Protein AF-A0A1G2S9A5-F1 (afdb_monomer_lite)

Secondary structure (DSSP, 8-state):
--EEEPPPEEEP-TT-TTTT-TT--EEEEEESB-SEEETTSEEEEEEHHHHHHHHHHHHHHHHHHHHSS-GGGHHHHHTTS-HHHHHHHHHHHTT--TTS---EEEEEEEE-TTT--EEEEEEEEE--TT-----B-STTSTTEE--------------

Organism: NCBI:txid1802723

Radius of gyration: 17.45 Å; chains: 1; bounding box: 37×62×45 Å

Structure (mmCIF, N/CA/C/O backbone):
data_AF-A0A1G2S9A5-F1
#
_entry.id   AF-A0A1G2S9A5-F1
#
loop_
_atom_site.group_PDB
_atom_site.id
_atom_site.type_symbol
_atom_site.label_atom_id
_atom_site.label_alt_id
_atom_site.label_comp_id
_atom_site.label_asym_id
_atom_site.label_entity_id
_atom_site.label_seq_id
_atom_site.pdbx_PDB_ins_code
_atom_site.Cartn_x
_atom_site.Cartn_y
_atom_site.Cartn_z
_atom_site.occupancy
_atom_site.B_iso_or_equiv
_atom_site.auth_seq_id
_atom_site.auth_comp_id
_atom_site.auth_asym_id
_atom_site.auth_atom_id
_atom_site.pdbx_PDB_model_num
ATOM 1 N N . MET A 1 1 ? -23.204 -10.783 9.629 1.00 60.94 1 MET A N 1
ATOM 2 C CA . MET A 1 1 ? -22.053 -9.872 9.461 1.00 60.94 1 MET A CA 1
ATOM 3 C C . MET A 1 1 ? -21.552 -10.055 8.044 1.00 60.94 1 MET A C 1
ATOM 5 O O . MET A 1 1 ? -21.398 -11.200 7.641 1.00 60.94 1 MET A O 1
ATOM 9 N N . ASP A 1 2 ? -21.403 -8.971 7.287 1.00 76.62 2 ASP A N 1
ATOM 10 C CA . ASP A 1 2 ? -20.847 -9.020 5.930 1.00 76.62 2 ASP A CA 1
ATOM 11 C C . ASP A 1 2 ? -19.322 -9.168 6.040 1.00 76.62 2 ASP A C 1
ATOM 13 O O . ASP A 1 2 ? -18.664 -8.320 6.647 1.00 76.62 2 ASP A O 1
ATOM 17 N N . ILE A 1 3 ? -18.790 -10.292 5.553 1.00 82.06 3 ILE A N 1
ATOM 18 C CA . ILE A 1 3 ? -17.364 -10.638 5.617 1.00 82.06 3 ILE A CA 1
ATOM 19 C C . ILE A 1 3 ? -16.803 -10.520 4.208 1.00 82.06 3 ILE A C 1
ATOM 21 O O . ILE A 1 3 ? -17.243 -11.216 3.292 1.00 82.06 3 ILE A O 1
ATOM 25 N N . ARG A 1 4 ? -15.794 -9.666 4.045 1.00 88.44 4 ARG A N 1
ATOM 26 C CA . ARG A 1 4 ? -15.117 -9.448 2.767 1.00 88.44 4 ARG A CA 1
ATOM 27 C C . ARG A 1 4 ? -13.819 -10.236 2.726 1.00 88.44 4 ARG A C 1
ATOM 29 O O . ARG A 1 4 ? -13.097 -10.289 3.718 1.00 88.44 4 ARG A O 1
ATOM 36 N N . LYS A 1 5 ? -13.527 -10.850 1.579 1.00 87.62 5 LYS A N 1
ATOM 37 C CA . LYS A 1 5 ? -12.291 -11.609 1.350 1.00 87.62 5 LYS A CA 1
ATOM 38 C C . LYS A 1 5 ? -11.260 -10.749 0.635 1.00 87.62 5 LYS A C 1
ATOM 40 O O . LYS A 1 5 ? -11.588 -10.085 -0.346 1.00 87.62 5 LYS A O 1
ATOM 45 N N . VAL A 1 6 ? -10.022 -10.810 1.109 1.00 89.44 6 VAL A N 1
ATOM 46 C CA . VAL A 1 6 ? -8.862 -10.222 0.438 1.00 89.44 6 VAL A CA 1
ATOM 47 C C . VAL A 1 6 ? -8.413 -11.140 -0.699 1.00 89.44 6 VAL A C 1
ATOM 49 O O . VAL A 1 6 ? -8.478 -12.366 -0.592 1.00 89.44 6 VAL A O 1
ATOM 52 N N . LEU A 1 7 ? -7.939 -10.550 -1.797 1.00 85.94 7 LEU A N 1
ATOM 53 C CA . LEU A 1 7 ? -7.377 -11.303 -2.913 1.00 85.94 7 LEU A CA 1
ATOM 54 C C . LEU A 1 7 ? -6.104 -12.048 -2.484 1.00 85.94 7 LEU A C 1
ATOM 56 O O . LEU A 1 7 ? -5.187 -11.469 -1.901 1.00 85.94 7 LEU A O 1
ATOM 60 N N . THR A 1 8 ? -6.014 -13.333 -2.806 1.00 86.44 8 THR A N 1
ATOM 61 C CA . THR A 1 8 ? -4.830 -14.151 -2.525 1.00 86.44 8 THR A CA 1
ATOM 62 C C . THR A 1 8 ? -3.641 -13.730 -3.391 1.00 86.44 8 THR A C 1
ATOM 64 O O . THR A 1 8 ? -3.785 -13.573 -4.601 1.00 86.44 8 THR A O 1
ATOM 67 N N . ALA A 1 9 ? -2.459 -13.583 -2.789 1.00 86.62 9 ALA A N 1
ATOM 68 C CA . ALA A 1 9 ? -1.218 -13.300 -3.511 1.00 86.62 9 ALA A CA 1
ATOM 69 C C . ALA A 1 9 ? -0.296 -14.521 -3.525 1.00 86.62 9 ALA A C 1
ATOM 71 O O . ALA A 1 9 ? -0.301 -15.341 -2.610 1.00 86.62 9 ALA A O 1
ATOM 72 N N . ASN A 1 10 ? 0.534 -14.617 -4.556 1.00 85.88 10 ASN A N 1
ATOM 73 C CA . ASN A 1 10 ? 1.618 -15.586 -4.610 1.00 85.88 10 ASN A CA 1
ATOM 74 C C . ASN A 1 10 ? 2.804 -15.093 -3.782 1.00 85.88 10 ASN A C 1
ATOM 76 O O . ASN A 1 10 ? 3.012 -13.887 -3.624 1.00 85.88 10 ASN A O 1
ATOM 80 N N . PHE A 1 11 ? 3.629 -16.020 -3.308 1.00 82.81 11 PHE A N 1
ATOM 81 C CA . PHE A 1 11 ? 4.909 -15.666 -2.704 1.00 82.81 11 PHE A CA 1
ATOM 82 C C . PHE A 1 11 ? 5.784 -14.878 -3.695 1.00 82.81 11 PHE A C 1
ATOM 84 O O . PHE A 1 11 ? 5.922 -15.265 -4.860 1.00 82.81 11 PHE A O 1
ATOM 91 N N . TYR A 1 12 ? 6.387 -13.776 -3.244 1.00 81.12 12 TYR A N 1
ATOM 92 C CA . TYR A 1 12 ? 7.285 -12.994 -4.089 1.00 81.12 12 TYR A CA 1
ATOM 93 C C . TYR A 1 12 ? 8.618 -13.702 -4.316 1.00 81.12 12 TYR A C 1
ATOM 95 O O . TYR A 1 12 ? 9.279 -14.162 -3.386 1.00 81.12 12 TYR A O 1
ATOM 103 N N . ARG A 1 13 ? 9.041 -13.734 -5.579 1.00 75.12 13 ARG A N 1
ATOM 104 C CA . ARG A 1 13 ? 10.366 -14.189 -5.992 1.00 75.12 13 ARG A CA 1
ATOM 105 C C . ARG A 1 13 ? 11.002 -13.081 -6.820 1.00 75.12 13 ARG A C 1
ATOM 107 O O . ARG A 1 13 ? 10.404 -12.607 -7.787 1.00 75.12 13 ARG A O 1
ATOM 114 N N . SER A 1 14 ? 12.205 -12.667 -6.435 1.00 72.06 14 SER A N 1
ATOM 115 C CA . SER A 1 14 ? 12.917 -11.605 -7.147 1.00 72.06 14 SER A CA 1
ATOM 116 C C . SER A 1 14 ? 13.137 -11.978 -8.613 1.00 72.06 14 SER A C 1
ATOM 118 O O . SER A 1 14 ? 13.445 -13.128 -8.924 1.00 72.06 14 SER A O 1
ATOM 120 N N . GLY A 1 15 ? 12.907 -11.024 -9.518 1.00 69.50 15 GLY A N 1
ATOM 121 C CA . GLY A 1 15 ? 12.977 -11.243 -10.967 1.00 69.50 15 GLY A CA 1
ATOM 122 C C . GLY A 1 15 ? 11.853 -12.108 -11.552 1.00 69.50 15 GLY A C 1
ATOM 123 O O . GLY A 1 15 ? 11.841 -12.340 -12.756 1.00 69.50 15 GLY A O 1
ATOM 124 N N . ALA A 1 16 ? 10.900 -12.572 -10.737 1.00 73.00 16 ALA A N 1
ATOM 125 C CA . ALA A 1 16 ? 9.792 -13.409 -11.188 1.00 73.00 16 ALA A CA 1
ATOM 126 C C . ALA A 1 16 ? 8.475 -12.632 -11.348 1.00 73.00 16 ALA A C 1
ATOM 128 O O . ALA A 1 16 ? 7.459 -13.234 -11.696 1.00 73.00 16 ALA A O 1
ATOM 129 N N . MET A 1 17 ? 8.453 -11.319 -11.099 1.00 75.00 17 MET A N 1
ATOM 130 C CA . MET A 1 17 ? 7.247 -10.504 -11.275 1.00 75.00 17 MET A CA 1
ATOM 131 C C . MET A 1 17 ? 6.746 -10.641 -12.723 1.00 75.00 17 MET A C 1
ATOM 133 O O . MET A 1 17 ? 7.497 -10.410 -13.665 1.00 75.00 17 MET A O 1
ATOM 137 N N . GLY A 1 18 ? 5.506 -11.108 -12.906 1.00 63.41 18 GLY A N 1
ATOM 138 C CA . GLY A 1 18 ? 4.940 -11.405 -14.231 1.00 63.41 18 GLY A CA 1
ATOM 139 C C . GLY A 1 18 ? 5.182 -12.812 -14.791 1.00 63.41 18 GLY A C 1
ATOM 140 O O . GLY A 1 18 ? 4.547 -13.189 -15.771 1.00 63.41 18 GLY A O 1
ATOM 141 N N . SER A 1 19 ? 6.016 -13.639 -14.153 1.00 61.31 19 SER A N 1
ATOM 142 C CA . SER A 1 19 ? 6.281 -15.029 -14.586 1.00 61.31 19 SER A CA 1
ATOM 143 C C . SER A 1 19 ? 5.101 -15.992 -14.389 1.00 61.31 19 SER A C 1
ATOM 145 O O . SER A 1 19 ? 5.101 -17.098 -14.924 1.00 61.31 19 SER A O 1
ATOM 147 N N . LEU A 1 20 ? 4.084 -15.577 -13.630 1.00 63.09 20 LEU A N 1
ATOM 148 C CA . LEU A 1 20 ? 2.901 -16.376 -13.296 1.00 63.09 20 LEU A CA 1
ATOM 149 C C . LEU A 1 20 ? 1.664 -15.950 -14.102 1.00 63.09 20 LEU A C 1
ATOM 151 O O . LEU A 1 20 ? 0.533 -16.227 -13.701 1.00 63.09 20 LEU A O 1
ATOM 155 N N . GLY A 1 21 ? 1.874 -15.259 -15.223 1.00 54.50 21 GLY A N 1
ATOM 156 C CA . GLY A 1 21 ? 0.813 -14.701 -16.045 1.00 54.50 21 GLY A CA 1
ATOM 157 C C . GLY A 1 21 ? 0.231 -13.404 -15.486 1.00 54.50 21 GLY A C 1
ATOM 158 O O . GLY A 1 21 ? 0.549 -12.930 -14.395 1.00 54.50 21 GLY A O 1
ATOM 159 N N . ASP A 1 22 ? -0.647 -12.830 -16.289 1.00 52.03 22 ASP A N 1
ATOM 160 C CA . ASP A 1 22 ? -0.932 -11.400 -16.320 1.00 52.03 22 ASP A CA 1
ATOM 161 C C . ASP A 1 22 ? -1.753 -10.809 -15.152 1.00 52.03 22 ASP A C 1
ATOM 163 O O . ASP A 1 22 ? -2.089 -9.627 -15.176 1.00 52.03 22 ASP A O 1
ATOM 167 N N . ALA A 1 23 ? -2.142 -11.620 -14.168 1.00 50.62 23 ALA A N 1
ATOM 168 C CA . ALA A 1 23 ? -2.967 -11.206 -13.023 1.00 50.62 23 ALA A CA 1
ATOM 169 C C . ALA A 1 23 ? -2.451 -11.763 -11.685 1.00 50.62 23 ALA A C 1
ATOM 171 O O . ALA A 1 23 ? -3.124 -11.686 -10.658 1.00 50.62 23 ALA A O 1
ATOM 172 N N . SER A 1 24 ? -1.262 -12.365 -11.690 1.00 64.62 24 SER A N 1
ATOM 173 C CA . SER A 1 24 ? -0.715 -13.020 -10.511 1.00 64.62 24 SER A CA 1
ATOM 174 C C . SER A 1 24 ? -0.007 -11.995 -9.638 1.00 64.62 24 SER A C 1
ATOM 176 O O . SER A 1 24 ? 1.189 -11.752 -9.791 1.00 64.62 24 SER A O 1
ATOM 178 N N . TYR A 1 25 ? -0.759 -11.398 -8.717 1.00 83.38 25 TYR A N 1
ATOM 179 C CA . TYR A 1 25 ? -0.211 -10.545 -7.671 1.00 83.38 25 TYR A CA 1
ATOM 180 C C . TYR A 1 25 ? 0.802 -11.335 -6.836 1.00 83.38 25 TYR A C 1
ATOM 182 O O . TYR A 1 25 ? 0.499 -12.415 -6.321 1.00 83.38 25 TYR A O 1
ATOM 190 N N . MET A 1 26 ? 2.017 -10.807 -6.721 1.00 89.06 26 MET A N 1
ATOM 191 C CA . MET A 1 26 ? 3.069 -11.324 -5.851 1.00 89.06 26 MET A CA 1
ATOM 192 C C . MET A 1 26 ? 3.159 -10.468 -4.596 1.00 89.06 26 MET A C 1
ATOM 194 O O . MET A 1 26 ? 3.212 -9.245 -4.695 1.00 89.06 26 MET A O 1
ATOM 198 N N . LEU A 1 27 ? 3.194 -11.086 -3.418 1.00 92.50 27 LEU A N 1
ATOM 199 C CA . LEU A 1 27 ? 3.295 -10.362 -2.156 1.00 92.50 27 LEU A CA 1
ATOM 200 C C . LEU A 1 27 ? 4.689 -9.758 -1.986 1.00 92.50 27 LEU A C 1
ATOM 202 O O . LEU A 1 27 ? 5.609 -10.461 -1.584 1.00 92.50 27 LEU A O 1
ATOM 206 N N . LEU A 1 28 ? 4.822 -8.449 -2.199 1.00 92.62 28 LEU A N 1
ATOM 207 C CA . LEU A 1 28 ? 6.065 -7.736 -1.908 1.00 92.62 28 LEU A CA 1
ATOM 208 C C . LEU A 1 28 ? 6.251 -7.568 -0.401 1.00 92.62 28 LEU A C 1
ATOM 210 O O . LEU A 1 28 ? 7.322 -7.854 0.133 1.00 92.62 28 LEU A O 1
ATOM 214 N N . ARG A 1 29 ? 5.198 -7.116 0.291 1.00 94.81 29 ARG A N 1
ATOM 215 C CA . ARG A 1 29 ? 5.205 -6.939 1.746 1.00 94.81 29 ARG A CA 1
ATOM 216 C C . ARG A 1 29 ? 3.791 -6.802 2.301 1.00 94.81 29 ARG A C 1
ATOM 218 O O . ARG A 1 29 ? 2.920 -6.235 1.649 1.00 94.81 29 ARG A O 1
ATOM 225 N N . GLN A 1 30 ? 3.583 -7.262 3.529 1.00 96.31 30 GLN A N 1
ATOM 226 C CA . GLN A 1 30 ? 2.393 -6.932 4.313 1.00 96.31 30 GLN A CA 1
ATOM 227 C C . GLN A 1 30 ? 2.704 -6.883 5.805 1.00 96.31 30 GLN A C 1
ATOM 229 O O . GLN A 1 30 ? 3.588 -7.600 6.289 1.00 96.31 30 GLN A O 1
ATOM 234 N N . PHE A 1 31 ? 1.934 -6.072 6.518 1.00 97.31 31 PHE A N 1
ATOM 235 C CA . PHE A 1 31 ? 2.016 -5.890 7.960 1.00 97.31 31 PHE A CA 1
ATOM 236 C C . PHE A 1 31 ? 0.616 -5.657 8.524 1.00 97.31 31 PHE A C 1
ATOM 238 O O . PHE A 1 31 ? -0.097 -4.785 8.031 1.00 97.31 31 PHE A O 1
ATOM 245 N N . GLN A 1 32 ? 0.239 -6.422 9.553 1.00 96.69 32 GLN A N 1
ATOM 246 C CA . GLN A 1 32 ? -1.076 -6.354 10.204 1.00 96.69 32 GLN A CA 1
ATOM 247 C C . GLN A 1 32 ? -2.250 -6.269 9.210 1.00 96.69 32 GLN A C 1
ATOM 249 O O . GLN A 1 32 ? -3.168 -5.465 9.372 1.00 96.69 32 GLN A O 1
ATOM 254 N N . PHE A 1 33 ? -2.218 -7.108 8.176 1.00 97.12 33 PHE A N 1
ATOM 255 C CA . PHE A 1 33 ? -3.211 -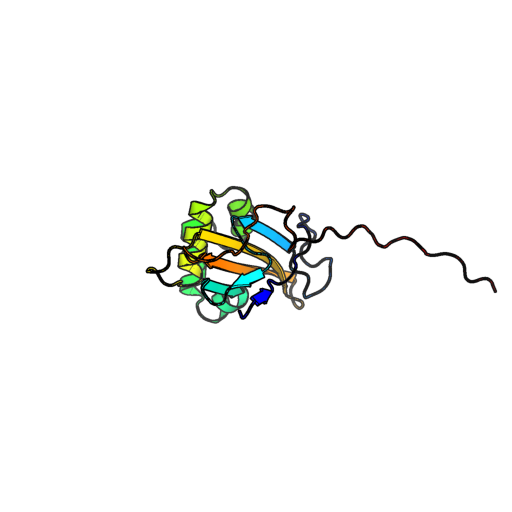7.110 7.108 1.00 97.12 33 PHE A CA 1
ATOM 256 C C . PHE A 1 33 ? -4.128 -8.335 7.200 1.00 97.12 33 PHE A C 1
ATOM 258 O O . PHE A 1 33 ? -3.636 -9.422 7.512 1.00 97.12 33 PHE A O 1
ATOM 265 N N . PRO A 1 34 ? -5.438 -8.193 6.952 1.00 95.44 34 PRO A N 1
ATOM 266 C CA . PRO A 1 34 ? -6.375 -9.303 7.052 1.00 95.44 34 PRO A CA 1
ATOM 267 C C . PRO A 1 34 ? -6.308 -10.256 5.853 1.00 95.44 34 PRO A C 1
ATOM 269 O O . PRO A 1 34 ? -5.924 -9.880 4.745 1.00 95.44 34 PRO A O 1
ATOM 272 N N . ASP A 1 35 ? -6.765 -11.488 6.055 1.00 93.50 35 ASP A N 1
ATOM 273 C CA . ASP A 1 35 ? -7.206 -12.379 4.976 1.00 93.50 35 ASP A CA 1
ATOM 274 C C . ASP A 1 35 ? -8.707 -12.189 4.676 1.00 93.50 35 ASP A C 1
ATOM 276 O O . ASP A 1 35 ? -9.156 -12.260 3.528 1.00 93.50 35 ASP A O 1
ATOM 280 N N . THR A 1 36 ? -9.479 -11.870 5.713 1.00 93.94 36 THR A N 1
ATOM 281 C CA . THR A 1 36 ? -10.887 -11.486 5.665 1.00 93.94 36 THR A CA 1
ATOM 282 C C . THR A 1 36 ? -11.155 -10.345 6.634 1.00 93.94 36 THR A C 1
ATOM 284 O O . THR A 1 36 ? -10.508 -10.253 7.672 1.00 93.94 36 THR A O 1
ATOM 287 N N . TYR A 1 37 ? -12.089 -9.452 6.312 1.00 93.56 37 TYR A N 1
ATOM 288 C CA . TYR A 1 37 ? -12.368 -8.289 7.154 1.00 93.56 37 TYR A CA 1
ATOM 289 C C . TYR A 1 37 ? -13.855 -7.961 7.251 1.00 93.56 37 TYR A C 1
ATOM 291 O O . TYR A 1 37 ? -14.660 -8.286 6.371 1.00 93.56 37 TYR A O 1
ATOM 299 N N . SER A 1 38 ? -14.209 -7.325 8.365 1.00 93.69 38 SER A N 1
ATOM 300 C CA . SER A 1 38 ? -15.563 -6.894 8.691 1.00 93.69 38 SER A CA 1
ATOM 301 C C . SER A 1 38 ? -15.919 -5.607 7.952 1.00 93.69 38 SER A C 1
ATOM 303 O O . SER A 1 38 ? -15.058 -4.779 7.662 1.00 93.69 38 SER A O 1
ATOM 305 N N . SER A 1 39 ? -17.212 -5.370 7.740 1.00 92.25 39 SER A N 1
ATOM 306 C CA . SER A 1 39 ? -17.722 -4.089 7.239 1.00 92.25 39 SER A CA 1
ATOM 307 C C . SER A 1 39 ? -17.437 -2.892 8.160 1.00 92.25 39 SER A C 1
ATOM 309 O O . SER A 1 39 ? -17.611 -1.757 7.730 1.00 92.25 39 SER A O 1
ATOM 311 N N . MET A 1 40 ? -17.059 -3.128 9.423 1.00 93.38 40 MET A N 1
ATOM 312 C CA . MET A 1 40 ? -16.633 -2.069 10.351 1.00 93.38 40 MET A CA 1
ATOM 313 C C . MET A 1 40 ? -15.193 -1.613 10.103 1.00 93.38 40 MET A C 1
ATOM 315 O O . MET A 1 40 ? -14.827 -0.508 10.498 1.00 93.38 40 MET A O 1
ATOM 319 N N . ASP A 1 41 ? -14.371 -2.470 9.497 1.00 95.75 41 ASP A N 1
ATOM 320 C CA . ASP A 1 41 ? -12.980 -2.152 9.206 1.00 95.75 41 ASP A CA 1
ATOM 321 C C . ASP A 1 41 ? -12.886 -1.260 7.963 1.00 95.75 41 ASP A C 1
ATOM 323 O O . ASP A 1 41 ? -13.740 -1.299 7.074 1.00 95.75 41 ASP A O 1
ATOM 327 N N . SER A 1 42 ? -11.827 -0.457 7.885 1.00 96.69 42 SER A N 1
ATOM 328 C CA . SER A 1 42 ? -11.573 0.398 6.722 1.00 96.69 42 SER A CA 1
ATOM 329 C C . SER A 1 42 ? -10.500 -0.212 5.835 1.00 96.69 42 SER A C 1
ATOM 331 O O . SER A 1 42 ? -9.454 -0.644 6.320 1.00 96.69 42 SER A O 1
ATOM 333 N N . LEU A 1 43 ? -10.748 -0.212 4.526 1.00 96.50 43 LEU A N 1
ATOM 334 C CA . LEU A 1 43 ? -9.789 -0.632 3.514 1.00 96.50 43 LEU A CA 1
ATOM 335 C C . LEU A 1 43 ? -9.846 0.334 2.333 1.00 96.50 43 LEU A C 1
ATOM 337 O O . LEU A 1 43 ? -10.926 0.619 1.817 1.00 96.50 43 LEU A O 1
ATOM 341 N N . THR A 1 44 ? -8.686 0.820 1.906 1.00 96.50 44 THR A N 1
ATOM 342 C CA . THR A 1 44 ? -8.531 1.606 0.678 1.00 96.50 44 THR A CA 1
ATOM 343 C C . THR A 1 44 ? -7.439 0.988 -0.180 1.00 96.50 44 THR A C 1
ATOM 345 O O . THR A 1 44 ? -6.457 0.463 0.347 1.00 96.50 44 THR A O 1
ATOM 348 N N . SER A 1 45 ? -7.626 1.003 -1.498 1.00 96.31 45 SER A N 1
ATOM 349 C CA . SER A 1 45 ? -6.662 0.425 -2.426 1.00 96.31 45 SER A CA 1
ATOM 350 C C . SER A 1 45 ? -6.660 1.110 -3.785 1.00 96.31 45 SER A C 1
ATOM 352 O O . SER A 1 45 ? -7.689 1.618 -4.237 1.00 96.31 45 SER A O 1
ATOM 354 N N . ARG A 1 46 ? -5.493 1.119 -4.437 1.00 95.62 46 ARG A N 1
ATOM 355 C CA . ARG A 1 46 ? -5.314 1.518 -5.841 1.00 95.62 46 ARG A CA 1
ATOM 356 C C . ARG A 1 46 ? -4.071 0.876 -6.447 1.00 95.62 46 ARG A C 1
ATOM 358 O O . ARG A 1 46 ? -3.091 0.615 -5.755 1.00 95.62 46 ARG A O 1
ATOM 365 N N . ASP A 1 47 ? -4.104 0.716 -7.764 1.00 94.00 47 ASP A N 1
ATOM 366 C CA . ASP A 1 47 ? -2.937 0.355 -8.567 1.00 94.00 47 ASP A CA 1
ATOM 367 C C . ASP A 1 47 ? -2.077 1.586 -8.896 1.00 94.00 47 ASP A C 1
ATOM 369 O O . ASP A 1 47 ? -2.590 2.686 -9.140 1.00 94.00 47 ASP A O 1
ATOM 373 N N . SER A 1 48 ? -0.755 1.399 -8.930 1.00 94.12 48 SER A N 1
ATOM 374 C CA . SER A 1 48 ? 0.213 2.460 -9.217 1.00 94.12 48 SER A CA 1
ATOM 375 C C . SER A 1 48 ? 0.039 3.052 -10.616 1.00 94.12 48 SER A C 1
ATOM 377 O O . SER A 1 48 ? 0.153 4.265 -10.781 1.00 94.12 48 SER A O 1
ATOM 379 N N . ASP A 1 49 ? -0.308 2.245 -11.619 1.00 91.75 49 ASP A N 1
ATOM 380 C CA . ASP A 1 49 ? -0.505 2.709 -12.995 1.00 91.75 49 ASP A CA 1
ATOM 381 C C . ASP A 1 49 ? -1.666 3.713 -13.104 1.00 91.75 49 ASP A C 1
ATOM 383 O O . ASP A 1 49 ? -1.540 4.745 -13.765 1.00 91.75 49 ASP A O 1
ATOM 387 N N . ARG A 1 50 ? -2.773 3.4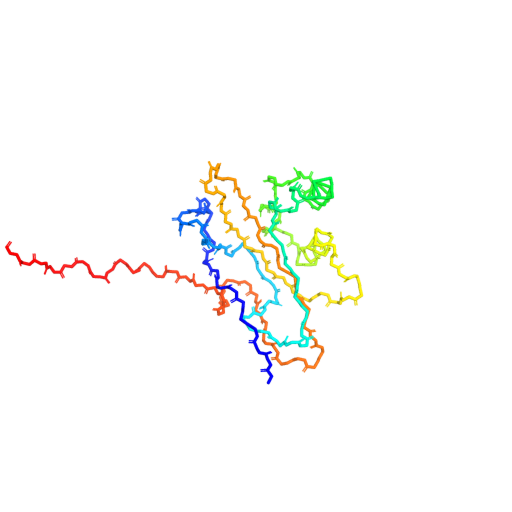72 -12.393 1.00 92.00 50 ARG A N 1
ATOM 388 C CA . ARG A 1 50 ? -3.914 4.392 -12.314 1.00 92.00 50 ARG A CA 1
ATOM 389 C C . ARG A 1 50 ? -3.539 5.692 -11.624 1.00 92.00 50 ARG A C 1
ATOM 391 O O . ARG A 1 50 ? -3.946 6.756 -12.089 1.00 92.00 50 ARG A O 1
ATOM 398 N N . LEU A 1 51 ? -2.734 5.618 -10.566 1.00 94.88 51 LEU A N 1
ATOM 399 C CA . LEU A 1 51 ? -2.221 6.797 -9.869 1.00 94.88 51 LEU A CA 1
ATOM 400 C C . LEU A 1 51 ? -1.338 7.649 -10.789 1.00 94.88 51 LEU A C 1
ATOM 402 O O . LEU A 1 51 ? -1.521 8.862 -10.850 1.00 94.88 51 LEU A O 1
ATOM 406 N N . PHE A 1 52 ? -0.447 7.036 -11.572 1.00 93.44 52 PHE A N 1
ATOM 407 C CA . PHE A 1 52 ? 0.366 7.766 -12.549 1.00 93.44 52 PHE A CA 1
ATOM 408 C C . PHE A 1 52 ? -0.447 8.301 -13.736 1.00 93.44 52 PHE A C 1
ATOM 410 O O . PHE A 1 52 ? -0.130 9.376 -14.238 1.00 93.44 52 PHE A O 1
ATOM 417 N N . GLN A 1 53 ? -1.511 7.614 -14.165 1.00 92.94 53 GLN A N 1
ATOM 418 C CA . GLN A 1 53 ? -2.393 8.087 -15.242 1.00 92.94 53 GLN A CA 1
ATOM 419 C C . GLN A 1 53 ? -3.252 9.286 -14.822 1.00 92.94 53 GLN A C 1
ATOM 421 O O . GLN A 1 53 ? -3.417 10.229 -15.591 1.00 92.94 53 GLN A O 1
ATOM 426 N N . GLN A 1 54 ? -3.833 9.240 -13.622 1.00 95.31 54 GLN A N 1
ATOM 427 C CA . GLN A 1 54 ? -4.828 10.221 -13.174 1.00 95.31 54 GLN A CA 1
ATOM 428 C C . GLN A 1 54 ? -4.204 11.365 -12.371 1.00 95.31 54 GLN A C 1
ATOM 430 O O . GLN A 1 54 ? -4.703 12.488 -12.386 1.00 95.31 54 GLN A O 1
ATOM 435 N N . GLU A 1 55 ? -3.118 11.084 -11.651 1.00 94.94 55 GLU A N 1
ATOM 436 C CA . GLU A 1 55 ? -2.568 11.958 -10.615 1.00 94.94 55 GLU A CA 1
ATOM 437 C C . GLU A 1 55 ? -1.035 12.016 -10.678 1.00 94.94 55 GLU A C 1
ATOM 439 O O . GLU A 1 55 ? -0.356 12.088 -9.652 1.00 94.94 55 GLU A O 1
ATOM 444 N N . TYR A 1 56 ? -0.486 12.022 -11.897 1.00 95.62 56 TYR A N 1
ATOM 445 C CA . TYR A 1 56 ? 0.949 11.921 -12.181 1.00 95.62 56 TYR A CA 1
ATOM 446 C C . TYR A 1 56 ? 1.839 12.750 -11.242 1.00 95.62 56 TYR A C 1
ATOM 448 O O . TYR A 1 56 ? 2.734 12.214 -10.595 1.00 95.62 56 TYR A O 1
ATOM 456 N N . GLN A 1 57 ? 1.570 14.055 -11.110 1.00 97.44 57 GLN A N 1
ATOM 457 C CA . GLN A 1 57 ? 2.391 14.954 -10.287 1.00 97.44 57 GLN A CA 1
ATOM 458 C C . GLN A 1 57 ? 2.396 14.566 -8.804 1.00 97.44 57 GLN A C 1
ATOM 460 O O . GLN A 1 57 ? 3.428 14.660 -8.140 1.00 97.44 57 GLN A O 1
ATOM 465 N N . HIS A 1 58 ? 1.247 14.133 -8.285 1.00 97.56 58 HIS A N 1
ATOM 466 C CA . HIS A 1 58 ? 1.121 13.686 -6.905 1.00 97.56 58 HIS A CA 1
ATOM 467 C C . HIS A 1 58 ? 1.874 12.371 -6.698 1.00 97.56 58 HIS A C 1
ATOM 469 O O . HIS A 1 58 ? 2.697 12.290 -5.787 1.00 97.56 58 HIS A O 1
ATOM 475 N N . ALA A 1 59 ? 1.676 11.400 -7.596 1.00 96.75 59 ALA A N 1
ATOM 476 C CA . ALA A 1 59 ? 2.370 10.122 -7.544 1.00 96.75 59 ALA A CA 1
ATOM 477 C C . ALA A 1 59 ? 3.894 10.307 -7.600 1.00 96.75 59 ALA A C 1
ATOM 479 O O . ALA A 1 59 ? 4.602 9.905 -6.677 1.00 96.75 59 ALA A O 1
ATOM 480 N N . THR A 1 60 ? 4.411 11.015 -8.610 1.00 95.94 60 THR A N 1
ATOM 481 C CA . THR A 1 60 ? 5.849 11.292 -8.741 1.00 95.94 60 THR A CA 1
ATOM 482 C C . THR A 1 60 ? 6.425 11.958 -7.492 1.00 95.94 60 THR A C 1
ATOM 484 O O . THR A 1 60 ? 7.518 11.589 -7.056 1.00 95.94 60 THR A O 1
ATOM 487 N N . ARG A 1 61 ? 5.703 12.916 -6.892 1.00 97.38 61 ARG A N 1
ATOM 488 C CA . ARG A 1 61 ? 6.136 13.583 -5.659 1.00 97.38 61 ARG A CA 1
ATOM 489 C C . ARG A 1 61 ? 6.226 12.599 -4.493 1.00 97.38 61 ARG A C 1
ATOM 491 O O . ARG A 1 61 ? 7.294 12.503 -3.899 1.00 97.38 61 ARG A O 1
ATOM 498 N N . CYS A 1 62 ? 5.165 11.842 -4.212 1.00 97.44 62 CYS A N 1
ATOM 499 C CA . CYS A 1 62 ? 5.140 10.873 -3.113 1.00 97.44 62 CYS A CA 1
ATOM 500 C C . CYS A 1 62 ? 6.254 9.830 -3.252 1.00 97.44 62 CYS A C 1
ATOM 502 O O . CYS A 1 62 ? 7.016 9.604 -2.315 1.00 97.44 62 CYS A O 1
ATOM 504 N N . PHE A 1 63 ? 6.431 9.248 -4.440 1.00 96.56 63 PHE A N 1
ATOM 505 C CA . PHE A 1 63 ? 7.531 8.313 -4.665 1.00 96.56 63 PHE A CA 1
ATOM 506 C C . PHE A 1 63 ? 8.892 8.973 -4.431 1.00 96.56 63 PHE A C 1
ATOM 508 O O . PHE A 1 63 ? 9.751 8.373 -3.790 1.00 96.56 63 PHE A O 1
ATOM 515 N N . LYS A 1 64 ? 9.117 10.201 -4.909 1.00 96.06 64 LYS A N 1
ATOM 516 C CA . LYS A 1 64 ? 10.399 10.894 -4.722 1.00 96.06 64 LYS A CA 1
ATOM 517 C C . LYS A 1 64 ? 10.675 11.239 -3.256 1.00 96.06 64 LYS A C 1
ATOM 519 O O . LYS A 1 64 ? 11.798 11.036 -2.809 1.00 96.06 64 LYS A O 1
ATOM 524 N N . GLU A 1 65 ? 9.682 11.738 -2.528 1.00 96.62 65 GLU A N 1
ATOM 525 C CA . GLU A 1 65 ? 9.811 12.130 -1.118 1.00 96.62 65 GLU A CA 1
ATOM 526 C C . GLU A 1 65 ? 10.104 10.931 -0.212 1.00 96.62 65 GLU A C 1
ATOM 528 O O . GLU A 1 65 ? 10.959 11.026 0.665 1.00 96.62 65 GLU A O 1
ATOM 533 N N . HIS A 1 66 ? 9.446 9.793 -0.454 1.00 95.81 66 HIS A N 1
ATOM 534 C CA . HIS A 1 66 ? 9.582 8.609 0.397 1.00 95.81 66 HIS A CA 1
ATOM 535 C C . HIS A 1 66 ? 10.766 7.718 0.012 1.00 95.81 66 HIS A C 1
ATOM 537 O O . HIS A 1 66 ? 11.506 7.262 0.880 1.00 95.81 66 HIS A O 1
ATOM 543 N N . THR A 1 67 ? 10.996 7.491 -1.285 1.00 93.88 67 THR A N 1
ATOM 544 C CA . THR A 1 67 ? 12.071 6.591 -1.756 1.00 93.88 67 THR A CA 1
ATOM 545 C C . THR A 1 67 ? 13.400 7.310 -2.017 1.00 93.88 67 THR A C 1
ATOM 547 O O . THR A 1 67 ? 14.430 6.665 -2.218 1.00 93.88 67 THR A O 1
ATOM 550 N N . GLY A 1 68 ? 13.387 8.644 -2.116 1.00 91.69 68 GLY A N 1
ATOM 551 C CA . GLY A 1 68 ? 14.527 9.479 -2.510 1.00 91.69 68 GLY A CA 1
ATOM 552 C C . GLY A 1 68 ? 14.901 9.422 -3.999 1.00 91.69 68 GLY A C 1
ATOM 553 O O . GLY A 1 68 ? 15.658 10.272 -4.469 1.00 91.69 68 GLY A O 1
ATOM 554 N N . ARG A 1 69 ? 14.399 8.438 -4.761 1.00 88.88 69 ARG A N 1
ATOM 555 C CA . ARG A 1 69 ? 14.812 8.175 -6.157 1.00 88.88 69 ARG A CA 1
ATOM 556 C C . ARG A 1 69 ? 13.655 7.909 -7.129 1.00 88.88 69 ARG A C 1
ATOM 558 O O . ARG A 1 69 ? 13.904 7.699 -8.312 1.00 88.88 69 ARG A O 1
ATOM 565 N N . GLY A 1 70 ? 12.410 7.973 -6.662 1.00 90.94 70 GLY A N 1
ATOM 566 C CA . GLY A 1 70 ? 11.216 7.764 -7.483 1.00 90.94 70 GLY A CA 1
ATOM 567 C C . GLY A 1 70 ? 10.814 6.290 -7.608 1.00 90.94 70 GLY A C 1
ATOM 568 O O . GLY A 1 70 ? 11.280 5.434 -6.859 1.00 90.94 70 GLY A O 1
ATOM 569 N N . GLU A 1 71 ? 9.935 5.998 -8.568 1.00 90.19 71 GLU A N 1
ATOM 570 C CA . GLU A 1 71 ? 9.287 4.685 -8.727 1.00 90.19 71 GLU A CA 1
ATOM 571 C C . GLU A 1 71 ? 10.268 3.517 -8.884 1.00 90.19 71 GLU A C 1
ATOM 573 O O . GLU A 1 71 ? 10.099 2.485 -8.244 1.00 90.19 71 GLU A O 1
ATOM 578 N N . LEU A 1 72 ? 11.351 3.696 -9.645 1.00 87.19 72 LEU A N 1
ATOM 579 C CA . LEU A 1 72 ? 12.333 2.633 -9.898 1.00 87.19 72 LEU A CA 1
ATOM 580 C C . LEU A 1 72 ? 13.042 2.127 -8.632 1.00 87.19 72 LEU A C 1
ATOM 582 O O . LEU A 1 72 ? 13.560 1.014 -8.615 1.00 87.19 72 LEU A O 1
ATOM 586 N N . ALA A 1 73 ? 13.095 2.936 -7.572 1.00 90.88 73 ALA A N 1
ATOM 587 C CA . ALA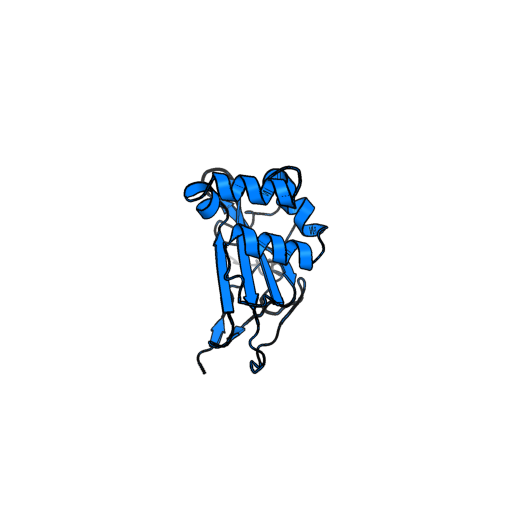 A 1 73 ? 13.704 2.546 -6.303 1.00 90.88 73 ALA A CA 1
ATOM 588 C C . ALA A 1 73 ? 12.694 1.978 -5.300 1.00 90.88 73 ALA A C 1
ATOM 590 O O . ALA A 1 73 ? 13.095 1.558 -4.211 1.00 90.88 73 ALA A O 1
ATOM 591 N N . PHE A 1 74 ? 11.404 1.971 -5.645 1.00 93.75 74 PHE A N 1
ATOM 592 C CA . PHE A 1 74 ? 10.327 1.662 -4.717 1.00 93.75 74 PHE A CA 1
ATOM 593 C C . PHE A 1 74 ? 10.445 0.267 -4.122 1.00 93.75 74 PHE A C 1
ATOM 595 O O . PHE A 1 74 ? 10.400 0.132 -2.909 1.00 93.75 74 PHE A O 1
ATOM 602 N N . GLU A 1 75 ? 10.662 -0.758 -4.942 1.00 91.88 75 GLU A N 1
ATOM 603 C CA . GLU A 1 75 ? 10.747 -2.141 -4.466 1.00 91.88 75 GLU A CA 1
ATOM 604 C C . GLU A 1 75 ? 11.902 -2.332 -3.470 1.00 91.88 75 GLU A C 1
ATOM 606 O O . GLU A 1 75 ? 11.721 -2.862 -2.374 1.00 91.88 75 GLU A O 1
ATOM 611 N N . THR A 1 76 ? 13.086 -1.801 -3.795 1.00 91.88 76 THR A N 1
ATOM 612 C CA . THR A 1 76 ? 14.247 -1.847 -2.889 1.00 91.88 76 THR A CA 1
ATOM 613 C C . THR A 1 76 ? 13.989 -1.080 -1.593 1.00 91.88 76 THR A C 1
ATOM 615 O O . THR A 1 76 ? 14.377 -1.540 -0.518 1.00 91.88 76 THR A O 1
ATOM 618 N N . TRP A 1 77 ? 13.352 0.089 -1.683 1.00 96.06 77 TRP A N 1
ATOM 619 C CA . TRP A 1 77 ? 12.969 0.878 -0.516 1.00 96.06 77 TRP A CA 1
ATOM 620 C C . TRP A 1 77 ? 11.945 0.134 0.348 1.00 96.06 77 TRP A C 1
ATOM 622 O O . TRP A 1 77 ? 12.148 0.006 1.553 1.00 96.06 77 TRP A O 1
ATOM 632 N N . LEU A 1 78 ? 10.907 -0.438 -0.264 1.00 96.00 78 LEU A N 1
ATOM 633 C CA . LEU A 1 78 ? 9.821 -1.149 0.403 1.00 96.00 78 LEU A CA 1
ATOM 634 C C . LEU A 1 78 ? 10.339 -2.328 1.226 1.00 96.00 78 LEU A C 1
ATOM 636 O O . LEU A 1 78 ? 9.837 -2.564 2.319 1.00 96.00 78 LEU A O 1
ATOM 640 N N . HIS A 1 79 ? 11.359 -3.048 0.757 1.00 92.44 79 HIS A N 1
ATOM 641 C CA . HIS A 1 79 ? 11.960 -4.146 1.522 1.00 92.44 79 HIS A CA 1
ATOM 642 C C . HIS A 1 79 ? 12.792 -3.689 2.731 1.00 92.44 79 HIS A C 1
ATOM 644 O O . HIS A 1 79 ? 13.083 -4.502 3.604 1.00 92.44 79 HIS A O 1
ATOM 650 N N . ARG A 1 80 ? 13.190 -2.412 2.794 1.00 95.00 80 ARG A N 1
ATOM 651 C CA . ARG A 1 80 ? 14.079 -1.868 3.838 1.00 95.00 80 ARG A CA 1
ATOM 652 C C . ARG A 1 80 ? 13.389 -0.897 4.793 1.00 95.00 80 ARG A C 1
ATOM 654 O O . ARG A 1 80 ? 13.893 -0.684 5.889 1.00 95.00 80 ARG A O 1
ATOM 661 N N . ALA A 1 81 ? 12.283 -0.291 4.370 1.00 96.81 81 ALA A N 1
ATOM 662 C CA . ALA A 1 81 ? 11.552 0.714 5.133 1.00 96.81 81 ALA A CA 1
ATOM 663 C C . ALA A 1 81 ? 11.002 0.151 6.455 1.00 96.81 81 ALA A C 1
ATOM 665 O O . ALA A 1 81 ? 10.683 -1.039 6.550 1.00 96.81 81 ALA A O 1
ATOM 666 N N . PHE A 1 82 ? 10.819 0.990 7.473 1.00 97.38 82 PHE A N 1
ATOM 667 C CA . PHE A 1 82 ? 10.039 0.581 8.640 1.00 97.38 82 PHE A CA 1
ATOM 668 C C . PHE A 1 82 ? 8.549 0.555 8.286 1.00 97.38 82 PHE A C 1
ATOM 670 O O . PHE A 1 82 ? 8.101 1.284 7.404 1.00 97.38 82 PHE A O 1
ATOM 677 N N . ASP A 1 83 ? 7.753 -0.267 8.975 1.00 97.62 83 ASP A N 1
ATOM 678 C CA . ASP A 1 83 ? 6.317 -0.385 8.671 1.00 97.62 83 ASP A CA 1
ATOM 679 C C . ASP A 1 83 ? 5.580 0.958 8.781 1.00 97.62 83 ASP A C 1
ATOM 681 O O . ASP A 1 83 ? 4.704 1.247 7.970 1.00 97.62 83 ASP A O 1
ATOM 685 N N . GLY A 1 84 ? 5.985 1.815 9.725 1.00 97.62 84 GLY A N 1
ATOM 686 C CA . GLY A 1 84 ? 5.447 3.172 9.856 1.00 97.62 84 GLY A CA 1
ATOM 687 C C . GLY A 1 84 ? 5.722 4.061 8.638 1.00 97.62 84 GLY A C 1
ATOM 688 O O . GLY A 1 84 ? 4.842 4.820 8.235 1.00 97.62 84 GLY A O 1
ATOM 689 N N . ASP A 1 85 ? 6.893 3.929 8.008 1.00 98.06 85 ASP A N 1
ATOM 690 C CA . ASP A 1 85 ? 7.232 4.673 6.788 1.00 98.06 85 ASP A CA 1
ATOM 691 C C . ASP A 1 85 ? 6.392 4.189 5.603 1.00 98.06 85 ASP A C 1
ATOM 693 O O . ASP A 1 85 ? 5.922 4.994 4.800 1.00 98.06 85 ASP A O 1
ATOM 697 N N . VAL A 1 86 ? 6.143 2.877 5.521 1.00 98.25 86 VAL A N 1
ATOM 698 C CA . VAL A 1 86 ? 5.280 2.299 4.484 1.00 98.25 86 VAL A CA 1
ATOM 699 C C . VAL A 1 86 ? 3.832 2.749 4.667 1.00 98.25 86 VAL A C 1
ATOM 701 O O . VAL A 1 86 ? 3.217 3.196 3.703 1.00 98.25 86 VAL A O 1
ATOM 704 N N . ILE A 1 87 ? 3.296 2.720 5.892 1.00 98.25 87 ILE A N 1
ATOM 705 C CA . ILE A 1 87 ? 1.950 3.241 6.189 1.00 98.25 87 ILE A CA 1
ATOM 706 C C . ILE A 1 87 ? 1.851 4.721 5.815 1.00 98.25 87 ILE A C 1
ATOM 708 O O . ILE A 1 87 ? 0.858 5.130 5.212 1.00 98.25 87 ILE A O 1
ATOM 712 N N . LYS A 1 88 ? 2.876 5.522 6.125 1.00 98.06 88 LYS A N 1
ATOM 713 C CA . LYS A 1 88 ? 2.909 6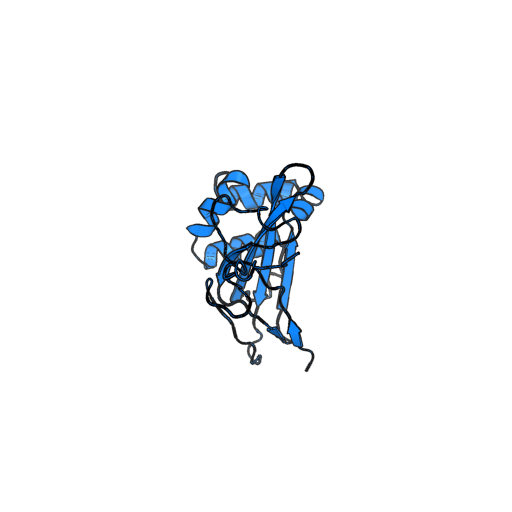.943 5.766 1.00 98.06 88 LYS A CA 1
ATOM 714 C C . LYS A 1 88 ? 2.897 7.137 4.249 1.00 98.06 88 LYS A C 1
ATOM 716 O O . LYS A 1 88 ? 2.054 7.873 3.747 1.00 98.06 88 LYS A O 1
ATOM 721 N N . PHE A 1 89 ? 3.767 6.435 3.520 1.00 98.19 89 PHE A N 1
ATOM 722 C CA . PHE A 1 89 ? 3.776 6.454 2.056 1.00 98.19 89 PHE A CA 1
ATOM 723 C C . PHE A 1 89 ? 2.406 6.091 1.476 1.00 98.19 89 PHE A C 1
ATOM 725 O O . PHE A 1 89 ? 1.904 6.799 0.608 1.00 98.19 89 PHE A O 1
ATOM 732 N N . LEU A 1 90 ? 1.790 5.017 1.975 1.00 98.38 90 LEU A N 1
ATOM 733 C CA . LEU A 1 90 ? 0.496 4.539 1.495 1.00 98.38 90 LEU A CA 1
ATOM 734 C C . LEU A 1 90 ? -0.647 5.504 1.825 1.00 98.38 90 LEU A C 1
ATOM 736 O O . LEU A 1 90 ? -1.531 5.705 0.998 1.00 98.38 90 LEU A O 1
ATOM 740 N N . THR A 1 91 ? -0.612 6.138 2.997 1.00 98.19 91 THR A N 1
ATOM 741 C CA . THR A 1 91 ? -1.571 7.186 3.372 1.00 98.19 91 THR A CA 1
ATOM 742 C C . THR A 1 91 ? -1.478 8.363 2.401 1.00 98.19 91 THR A C 1
ATOM 744 O O . THR A 1 91 ? -2.502 8.822 1.895 1.00 98.19 91 THR A O 1
ATOM 747 N N . ASP A 1 92 ? -0.254 8.799 2.087 1.00 97.94 92 ASP A N 1
ATOM 748 C CA . ASP A 1 92 ? -0.004 9.922 1.186 1.00 97.94 92 ASP A CA 1
ATOM 749 C C . ASP A 1 92 ? -0.416 9.593 -0.256 1.00 97.94 92 ASP A C 1
ATOM 751 O O . ASP A 1 92 ? -1.204 10.331 -0.841 1.00 97.94 92 ASP A O 1
ATOM 755 N N . ILE A 1 93 ? 0.085 8.485 -0.821 1.00 97.94 93 ILE A N 1
ATOM 756 C CA . ILE A 1 93 ? -0.119 8.116 -2.233 1.00 97.94 93 ILE A CA 1
ATOM 757 C C . ILE A 1 93 ? -1.579 7.765 -2.548 1.00 97.94 93 ILE A C 1
ATOM 759 O O . ILE A 1 93 ? -2.047 8.003 -3.660 1.00 97.94 93 ILE A O 1
ATOM 763 N N . LEU A 1 94 ? -2.312 7.203 -1.579 1.00 97.81 94 LEU A N 1
ATOM 764 C CA . LEU A 1 94 ? -3.730 6.872 -1.731 1.00 97.81 94 LEU A CA 1
ATOM 765 C C . LEU A 1 94 ? -4.648 8.045 -1.381 1.00 97.81 94 LEU A C 1
ATOM 767 O O . LEU A 1 94 ? -5.862 7.907 -1.531 1.00 97.81 94 LEU A O 1
ATOM 771 N N . LYS A 1 95 ? -4.095 9.172 -0.901 1.00 97.12 95 LYS A N 1
ATOM 772 C CA . LYS A 1 95 ? -4.860 10.282 -0.311 1.00 97.12 95 LYS A CA 1
ATOM 773 C C . LYS A 1 95 ? -5.876 9.770 0.713 1.00 97.12 95 LYS A C 1
ATOM 775 O O . LYS A 1 95 ? -7.050 10.145 0.688 1.00 97.12 95 LYS A O 1
ATOM 780 N N . ALA A 1 96 ? -5.428 8.846 1.558 1.00 97.25 96 ALA A N 1
ATOM 781 C CA . ALA A 1 96 ? -6.287 8.185 2.521 1.00 97.25 96 ALA A CA 1
ATOM 782 C C . ALA A 1 96 ? -6.806 9.189 3.562 1.00 97.25 96 ALA A C 1
ATOM 784 O O . ALA A 1 96 ? -6.165 10.205 3.835 1.00 97.25 96 ALA A O 1
ATOM 785 N N . ASP A 1 97 ? -7.973 8.899 4.139 1.00 96.12 97 ASP A N 1
ATOM 786 C CA . ASP A 1 97 ? -8.591 9.768 5.142 1.00 96.12 97 ASP A CA 1
ATOM 787 C C . ASP A 1 97 ? -7.634 9.968 6.337 1.00 96.12 97 ASP A C 1
ATOM 789 O O . ASP A 1 97 ? -7.268 8.980 6.989 1.00 96.12 97 ASP A O 1
ATOM 793 N N . PRO A 1 98 ? -7.217 11.215 6.641 1.00 93.06 98 PRO A N 1
ATOM 794 C CA . PRO A 1 98 ? -6.303 11.498 7.744 1.00 93.06 98 PRO A CA 1
ATOM 795 C C . PRO A 1 98 ? -6.934 11.281 9.127 1.00 93.06 98 PRO A C 1
ATOM 797 O O . PRO A 1 98 ? -6.212 11.250 10.123 1.00 93.06 98 PRO A O 1
ATOM 800 N N . LEU A 1 99 ? -8.261 11.148 9.215 1.00 94.81 99 LEU A N 1
ATOM 801 C CA . LEU A 1 99 ? -8.972 10.861 10.463 1.00 94.81 99 LEU A CA 1
ATOM 802 C C . LEU A 1 99 ? -8.971 9.366 10.805 1.00 94.81 99 LEU A C 1
ATOM 804 O O . LEU A 1 99 ? -9.222 8.994 11.954 1.00 94.81 99 LEU A O 1
ATOM 808 N N . VAL A 1 100 ? -8.674 8.500 9.832 1.00 96.25 100 VAL A N 1
ATOM 809 C CA . VAL A 1 100 ? -8.579 7.057 10.048 1.00 96.25 100 VAL A CA 1
ATOM 810 C C . VAL A 1 100 ? -7.192 6.712 10.578 1.00 96.25 100 VAL A C 1
ATOM 812 O O . VAL A 1 100 ? -6.164 7.008 9.971 1.00 96.25 100 VAL A O 1
ATOM 815 N N . ARG A 1 101 ? -7.149 6.013 11.716 1.00 95.62 101 ARG A N 1
ATOM 816 C CA . ARG A 1 101 ? -5.906 5.438 12.233 1.00 95.62 101 ARG A CA 1
ATOM 817 C C . ARG A 1 101 ? -5.588 4.148 11.482 1.00 95.62 101 ARG A C 1
ATOM 819 O O . ARG A 1 101 ? -6.013 3.074 11.894 1.00 95.62 101 ARG A O 1
ATOM 826 N N . TRP A 1 102 ? -4.828 4.260 10.400 1.00 97.62 102 TRP A N 1
ATOM 827 C CA . TRP A 1 102 ? -4.350 3.115 9.626 1.00 97.62 102 TRP A CA 1
ATOM 828 C C . TRP A 1 102 ? -3.404 2.240 10.458 1.00 97.62 102 TRP A C 1
ATOM 830 O O . TRP A 1 102 ? -2.478 2.739 11.098 1.00 97.62 102 TRP A O 1
ATOM 840 N N . THR A 1 103 ? -3.669 0.934 10.486 1.00 95.56 103 THR A N 1
ATOM 841 C CA . THR A 1 103 ? -2.977 -0.030 11.360 1.00 95.56 103 THR A CA 1
ATOM 842 C C . THR A 1 103 ? -2.176 -1.069 10.593 1.00 95.56 103 THR A C 1
ATOM 844 O O . THR A 1 103 ? -1.263 -1.662 11.156 1.00 95.56 103 THR A O 1
ATOM 847 N N . GLY A 1 104 ? -2.495 -1.295 9.322 1.00 97.75 104 GLY A N 1
ATOM 848 C CA . GLY A 1 104 ? -1.839 -2.306 8.512 1.00 97.75 104 GLY A CA 1
ATOM 849 C C . GLY A 1 104 ? -1.863 -1.970 7.035 1.00 97.75 104 GLY A C 1
ATOM 850 O O . GLY A 1 104 ? -2.532 -1.035 6.596 1.00 97.75 104 GLY A O 1
ATOM 851 N N . TYR A 1 105 ? -1.112 -2.739 6.264 1.00 98.25 105 TYR A N 1
ATOM 852 C CA . TYR A 1 105 ? -1.021 -2.560 4.827 1.00 98.25 105 TYR A CA 1
ATOM 853 C C . TYR A 1 105 ? -0.624 -3.842 4.115 1.00 98.25 105 TYR A C 1
ATOM 855 O O . TYR A 1 105 ? -0.051 -4.766 4.704 1.00 98.25 105 TYR A O 1
ATOM 863 N N . ARG A 1 106 ? -0.854 -3.834 2.807 1.00 97.56 106 ARG A N 1
ATOM 864 C CA . ARG A 1 106 ? -0.345 -4.830 1.883 1.00 97.56 106 ARG A CA 1
ATOM 865 C C . ARG A 1 106 ? 0.064 -4.170 0.581 1.00 97.56 106 ARG A C 1
ATOM 867 O O . ARG A 1 106 ? -0.606 -3.280 0.069 1.00 97.56 106 ARG A O 1
ATOM 874 N N . VAL A 1 107 ? 1.208 -4.605 0.073 1.00 96.62 107 VAL A N 1
ATOM 875 C CA . VAL A 1 107 ? 1.706 -4.212 -1.237 1.00 96.62 107 VAL A CA 1
ATOM 876 C C . VAL A 1 107 ? 1.972 -5.475 -2.029 1.00 96.62 107 VAL A C 1
ATOM 878 O O . VAL A 1 107 ? 2.748 -6.343 -1.610 1.00 96.62 107 VAL A O 1
ATOM 881 N N . THR A 1 108 ? 1.332 -5.569 -3.187 1.00 94.25 108 THR A N 1
ATOM 882 C CA . THR A 1 108 ? 1.581 -6.647 -4.140 1.00 94.25 108 THR A CA 1
ATOM 883 C C . THR A 1 108 ? 2.075 -6.084 -5.468 1.00 94.25 108 THR A C 1
ATOM 885 O O . THR A 1 108 ? 1.848 -4.919 -5.784 1.00 94.25 108 THR A O 1
ATOM 888 N N . GLY A 1 109 ? 2.819 -6.889 -6.220 1.00 91.00 109 GLY A N 1
ATOM 889 C CA . GLY A 1 109 ? 3.371 -6.526 -7.522 1.00 91.00 109 GLY A CA 1
ATOM 890 C C . GLY A 1 109 ? 2.827 -7.419 -8.631 1.00 91.00 109 GLY A C 1
ATOM 891 O O . GLY A 1 109 ? 2.638 -8.620 -8.437 1.00 91.00 109 GLY A O 1
ATOM 892 N N . SER A 1 110 ? 2.605 -6.835 -9.800 1.00 88.75 110 SER A N 1
ATOM 893 C CA . SER A 1 110 ? 2.330 -7.518 -11.066 1.00 88.75 110 SER A CA 1
ATOM 894 C C . SER A 1 110 ? 3.058 -6.783 -12.200 1.00 88.75 110 SER A C 1
ATOM 896 O O . SER A 1 110 ? 3.787 -5.826 -11.943 1.00 88.75 110 SER A O 1
ATOM 898 N N . VAL A 1 111 ? 2.900 -7.217 -13.451 1.00 85.44 111 VAL A N 1
ATOM 899 C CA . VAL A 1 111 ? 3.450 -6.493 -14.608 1.00 85.44 111 VAL A CA 1
ATOM 900 C C . VAL A 1 111 ? 2.364 -6.208 -15.632 1.00 85.44 111 VAL A C 1
ATOM 902 O O . VAL A 1 111 ? 1.452 -7.007 -15.844 1.00 85.44 111 VAL A O 1
ATOM 905 N N . HIS A 1 112 ? 2.482 -5.072 -16.304 1.00 79.94 112 HIS A N 1
ATOM 906 C CA . HIS A 1 112 ? 1.613 -4.703 -17.404 1.00 79.94 112 HIS A CA 1
ATOM 907 C C . HIS A 1 112 ? 1.890 -5.582 -18.637 1.00 79.94 112 HIS A C 1
ATOM 909 O O . HIS A 1 112 ? 3.016 -5.632 -19.137 1.00 79.94 112 HIS A O 1
ATOM 915 N N . ARG A 1 113 ? 0.842 -6.215 -19.186 1.00 73.00 113 ARG A N 1
ATOM 916 C CA . ARG A 1 113 ? 0.932 -7.192 -20.296 1.00 73.00 113 ARG A CA 1
ATOM 917 C C . ARG A 1 113 ? 1.651 -6.674 -21.541 1.00 73.00 113 ARG A C 1
ATOM 919 O O . ARG A 1 113 ? 2.322 -7.428 -22.231 1.00 73.00 113 ARG A O 1
ATOM 926 N N . GLY A 1 114 ? 1.461 -5.395 -21.863 1.00 72.75 114 GLY A N 1
ATOM 927 C CA . GLY A 1 114 ? 1.931 -4.834 -23.131 1.00 72.75 114 GLY A CA 1
ATOM 928 C C . GLY A 1 114 ? 3.405 -4.434 -23.142 1.00 72.75 114 GLY A C 1
ATOM 929 O O . GLY A 1 114 ? 4.027 -4.450 -24.196 1.00 72.75 114 GLY A O 1
ATOM 930 N N . ASN A 1 115 ? 3.963 -4.042 -21.995 1.00 78.50 115 ASN A N 1
ATOM 931 C CA . ASN A 1 115 ? 5.295 -3.426 -21.930 1.00 78.50 115 ASN A CA 1
ATOM 932 C C . ASN A 1 115 ? 6.161 -3.936 -20.767 1.00 78.50 115 ASN A C 1
ATOM 934 O O . ASN A 1 115 ? 7.279 -3.458 -20.603 1.00 78.50 115 ASN A O 1
ATOM 938 N N . GLY A 1 116 ? 5.659 -4.873 -19.956 1.00 78.00 116 GLY A N 1
ATOM 939 C CA . GLY A 1 116 ? 6.390 -5.441 -18.824 1.00 78.00 116 GLY A CA 1
ATOM 940 C C . GLY A 1 116 ? 6.623 -4.469 -17.665 1.00 78.00 116 GLY A C 1
ATOM 941 O O . GLY A 1 116 ? 7.398 -4.784 -16.767 1.00 78.00 116 GLY A O 1
ATOM 942 N N . HIS A 1 117 ? 5.983 -3.295 -17.666 1.00 83.06 117 HIS A N 1
ATOM 943 C CA . HIS A 1 117 ? 6.140 -2.316 -16.593 1.00 83.06 117 HIS A CA 1
ATOM 944 C C . HIS A 1 117 ? 5.574 -2.859 -15.278 1.00 83.06 117 HIS A C 1
ATOM 946 O O . HIS A 1 117 ? 4.472 -3.408 -15.271 1.00 83.06 117 HIS A O 1
ATOM 952 N N . ALA A 1 118 ? 6.292 -2.680 -14.168 1.00 87.19 118 ALA A N 1
ATOM 953 C CA . ALA A 1 118 ? 5.810 -3.091 -12.854 1.00 87.19 118 ALA A CA 1
ATOM 954 C C . ALA A 1 118 ? 4.540 -2.311 -12.474 1.00 87.19 118 ALA A C 1
ATOM 956 O O . ALA A 1 118 ? 4.470 -1.094 -12.635 1.00 87.19 118 ALA A O 1
ATOM 957 N N . ILE A 1 119 ? 3.528 -3.012 -11.973 1.00 90.44 119 ILE A N 1
ATOM 958 C CA . ILE A 1 119 ? 2.329 -2.413 -11.389 1.00 90.44 119 ILE A CA 1
ATOM 959 C C . ILE A 1 119 ? 2.289 -2.836 -9.930 1.00 90.44 119 ILE A C 1
ATOM 961 O O . ILE A 1 119 ? 2.238 -4.030 -9.622 1.00 90.44 119 ILE A O 1
ATOM 965 N N . PHE A 1 120 ? 2.296 -1.855 -9.036 1.00 93.50 120 PHE A N 1
ATOM 966 C CA . PHE A 1 120 ? 2.155 -2.082 -7.608 1.00 93.50 120 PHE A CA 1
ATOM 967 C C . PHE A 1 120 ? 0.701 -1.864 -7.208 1.00 93.50 120 PHE A C 1
ATOM 969 O O . PHE A 1 120 ? 0.138 -0.805 -7.473 1.00 93.50 120 PHE A O 1
ATOM 976 N N . HIS A 1 121 ? 0.105 -2.851 -6.553 1.00 95.06 121 HIS A N 1
ATOM 977 C CA . HIS A 1 121 ? -1.193 -2.705 -5.917 1.00 95.06 121 HIS A CA 1
ATOM 978 C C . HIS A 1 121 ? -0.983 -2.332 -4.455 1.00 95.06 121 HIS A C 1
ATOM 980 O O . HIS A 1 121 ? -0.331 -3.061 -3.698 1.00 95.06 121 HIS A O 1
ATOM 986 N N . PHE A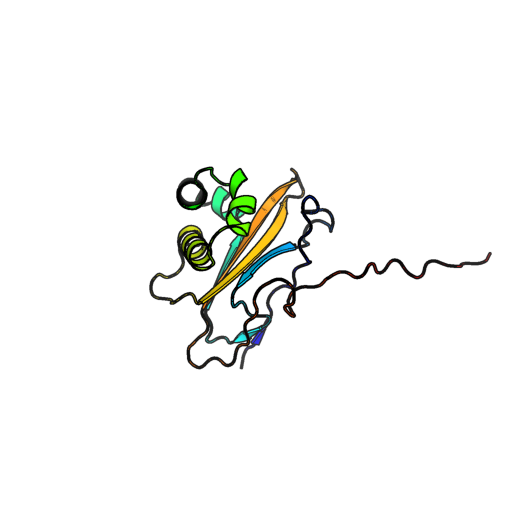 1 122 ? -1.509 -1.173 -4.086 1.00 97.50 122 PHE A N 1
ATOM 987 C CA . PHE A 1 122 ? -1.397 -0.587 -2.762 1.00 97.50 122 PHE A CA 1
ATOM 988 C C . PHE A 1 122 ? -2.688 -0.813 -1.996 1.00 97.50 122 PHE A C 1
ATOM 990 O O . PHE A 1 122 ? -3.742 -0.395 -2.462 1.00 97.50 122 PHE A O 1
ATOM 997 N N . GLU A 1 123 ? -2.600 -1.418 -0.815 1.00 97.88 123 GLU A N 1
ATOM 998 C CA . GLU A 1 123 ? -3.732 -1.637 0.082 1.00 97.88 123 GLU A CA 1
ATOM 999 C C . GLU A 1 123 ? -3.387 -1.119 1.484 1.00 97.88 123 GLU A C 1
ATOM 1001 O O . GLU A 1 123 ? -2.354 -1.474 2.058 1.00 97.88 123 GLU A O 1
ATOM 1006 N N . LEU A 1 124 ? -4.269 -0.303 2.057 1.00 97.94 124 LEU A N 1
ATOM 1007 C CA . LEU A 1 124 ? -4.141 0.241 3.406 1.00 97.94 124 LEU A CA 1
ATOM 1008 C C . LEU A 1 124 ? -5.357 -0.175 4.235 1.00 97.94 124 LEU A C 1
ATOM 1010 O O . LEU A 1 124 ? -6.492 -0.111 3.759 1.00 97.94 124 LEU A O 1
ATOM 1014 N N . PHE A 1 125 ? -5.112 -0.620 5.465 1.00 98.12 125 PHE A N 1
ATOM 1015 C CA . PHE A 1 125 ? -6.111 -1.240 6.327 1.00 98.12 125 PHE A CA 1
ATOM 1016 C C . PHE A 1 125 ? -6.132 -0.607 7.720 1.00 98.12 125 PHE A C 1
ATOM 1018 O O . PHE A 1 125 ? -5.088 -0.344 8.323 1.00 98.12 125 PHE A O 1
ATOM 1025 N N . ALA A 1 126 ? -7.333 -0.381 8.246 1.00 97.88 126 ALA A N 1
ATOM 1026 C CA . ALA A 1 126 ? -7.555 0.030 9.623 1.00 97.88 126 ALA A CA 1
ATOM 1027 C C . ALA A 1 126 ? -8.570 -0.902 10.280 1.00 97.88 126 ALA A C 1
ATOM 1029 O O . ALA A 1 126 ? -9.740 -0.948 9.886 1.00 97.88 126 ALA A O 1
ATOM 1030 N N . LYS A 1 127 ? -8.118 -1.619 11.309 1.00 96.50 127 LYS A N 1
ATOM 1031 C CA . LYS A 1 127 ? -8.990 -2.462 12.122 1.00 96.50 127 LYS A CA 1
ATOM 1032 C C . LYS A 1 127 ? -9.825 -1.593 13.060 1.00 96.50 127 LYS A C 1
ATOM 1034 O O . LYS A 1 127 ? -9.274 -0.810 13.835 1.00 96.50 127 LYS A O 1
ATOM 1039 N N . HIS A 1 128 ? -11.143 -1.761 13.041 1.00 95.06 128 HIS A N 1
ATOM 1040 C CA . HIS A 1 128 ? -12.016 -1.092 14.002 1.00 95.06 128 HIS A CA 1
ATOM 1041 C C . HIS A 1 128 ? -11.740 -1.615 15.427 1.00 95.06 128 HIS A C 1
ATOM 1043 O O . HIS A 1 128 ? -11.533 -2.821 15.591 1.00 95.06 128 HIS A O 1
ATOM 1049 N N . PRO A 1 129 ? -11.786 -0.777 16.484 1.00 93.12 129 PRO A N 1
ATOM 1050 C CA . PRO A 1 129 ? -11.462 -1.202 17.853 1.00 93.12 129 PRO A CA 1
ATOM 1051 C C . PRO A 1 129 ? -12.276 -2.392 18.380 1.00 93.12 129 PRO A C 1
ATOM 1053 O O . PRO A 1 129 ? -11.802 -3.139 19.230 1.00 93.12 129 PRO A O 1
ATOM 1056 N N . THR A 1 130 ? -13.497 -2.571 17.877 1.00 93.75 130 THR A N 1
ATOM 1057 C CA . THR A 1 130 ? -14.401 -3.672 18.253 1.00 93.75 130 THR A CA 1
ATOM 1058 C C . THR A 1 130 ? -14.437 -4.809 17.231 1.00 93.75 130 THR A C 1
ATOM 1060 O O . THR A 1 130 ? -15.219 -5.745 17.380 1.00 93.75 130 THR A O 1
ATOM 1063 N N . SER A 1 131 ? -13.639 -4.732 16.165 1.00 93.12 131 SER A N 1
ATOM 1064 C CA . SER A 1 131 ? -13.586 -5.782 15.153 1.00 93.12 131 SER A CA 1
ATOM 1065 C C . SER A 1 131 ? -12.814 -6.994 15.667 1.00 93.12 131 SER A C 1
ATOM 1067 O O . SER A 1 131 ? -11.750 -6.872 16.278 1.00 93.12 131 SER A O 1
ATOM 1069 N N . HIS A 1 132 ? -13.327 -8.184 15.364 1.00 93.62 132 HIS A N 1
ATOM 1070 C CA . HIS A 1 132 ? -12.647 -9.451 15.630 1.00 93.62 132 HIS A CA 1
ATOM 1071 C C . HIS A 1 132 ? -11.757 -9.904 14.466 1.00 93.62 132 HIS A C 1
ATOM 1073 O O . HIS A 1 132 ? -11.187 -10.984 14.540 1.00 93.62 132 HIS A O 1
ATOM 1079 N N . THR A 1 133 ? -11.602 -9.080 13.424 1.00 94.50 133 THR A N 1
ATOM 1080 C CA . THR A 1 133 ? -10.753 -9.373 12.263 1.00 94.50 133 THR A CA 1
ATOM 1081 C C . THR A 1 133 ? -9.335 -9.757 12.681 1.00 94.50 133 THR A C 1
ATOM 1083 O O . THR A 1 133 ? -8.662 -9.017 13.410 1.00 94.50 133 THR A O 1
ATOM 1086 N N . GLU A 1 134 ? -8.880 -10.915 12.221 1.00 95.31 134 GLU A N 1
ATOM 1087 C CA . GLU A 1 134 ? -7.508 -11.372 12.408 1.00 95.31 134 GLU A CA 1
ATOM 1088 C C . GLU A 1 134 ? -6.582 -10.674 11.412 1.00 95.31 134 GLU A C 1
ATOM 1090 O O . GLU A 1 134 ? -6.982 -10.304 10.309 1.00 95.31 134 GLU A O 1
ATOM 1095 N N . VAL A 1 135 ? -5.341 -10.434 11.831 1.00 95.88 135 VAL A N 1
ATOM 1096 C CA . VAL A 1 135 ? -4.359 -9.698 11.034 1.00 95.88 135 VAL A CA 1
ATOM 1097 C C . VAL A 1 135 ? -3.034 -10.434 11.016 1.00 95.88 135 VAL A C 1
ATOM 1099 O O . VAL A 1 135 ? -2.614 -11.016 12.016 1.00 95.88 135 VAL A O 1
ATOM 1102 N N . TYR A 1 136 ? -2.359 -10.360 9.876 1.00 95.00 136 TYR A N 1
ATOM 1103 C CA . TYR A 1 136 ? -1.175 -11.149 9.586 1.00 95.00 136 TYR A CA 1
ATOM 1104 C C . TYR A 1 136 ? -0.045 -10.269 9.055 1.00 95.00 136 TYR A C 1
ATOM 1106 O O . TYR A 1 136 ? -0.266 -9.216 8.454 1.00 95.00 136 TYR A O 1
ATOM 1114 N N . THR A 1 137 ? 1.189 -10.717 9.268 1.00 94.06 137 THR A N 1
ATOM 1115 C CA . THR A 1 137 ? 2.404 -10.027 8.825 1.00 94.06 137 THR A CA 1
ATOM 1116 C C . THR A 1 137 ? 3.295 -11.001 8.072 1.00 94.06 137 THR A C 1
ATOM 1118 O O . THR A 1 137 ? 3.388 -12.177 8.426 1.00 94.06 137 THR A O 1
ATOM 1121 N N . GLY A 1 138 ? 3.981 -10.499 7.046 1.00 88.75 138 GLY A N 1
ATOM 1122 C CA . GLY A 1 138 ? 4.893 -11.304 6.242 1.00 88.75 138 GLY A CA 1
ATOM 1123 C C . GLY A 1 138 ? 4.171 -12.336 5.378 1.00 88.75 138 GLY A C 1
ATOM 1124 O O . GLY A 1 138 ? 2.977 -12.235 5.111 1.00 88.75 138 GLY A O 1
ATOM 1125 N N . SER A 1 139 ? 4.922 -13.317 4.898 1.00 82.00 139 SER A N 1
ATOM 1126 C CA . SER A 1 139 ? 4.506 -14.219 3.823 1.00 82.00 139 SER A CA 1
ATOM 1127 C C . SER A 1 139 ? 3.850 -15.526 4.274 1.00 82.00 139 SER A C 1
ATOM 1129 O O . SER A 1 139 ? 3.359 -16.259 3.427 1.00 82.00 139 SER A O 1
ATOM 1131 N N . ASN A 1 140 ? 3.786 -15.805 5.578 1.00 79.12 140 ASN A N 1
ATOM 1132 C CA . ASN A 1 140 ? 3.161 -17.022 6.121 1.00 79.12 140 ASN A CA 1
ATOM 1133 C C . ASN A 1 140 ? 1.653 -16.864 6.383 1.00 79.12 140 ASN A C 1
ATOM 1135 O O . ASN A 1 140 ? 1.056 -17.654 7.111 1.00 79.12 140 ASN A O 1
ATOM 1139 N N . ALA A 1 141 ? 1.044 -15.801 5.868 1.00 84.50 141 ALA A N 1
ATOM 1140 C CA . ALA A 1 141 ? -0.354 -15.501 6.116 1.00 84.50 141 ALA A CA 1
ATOM 1141 C C . ALA A 1 141 ? -1.292 -16.327 5.217 1.00 84.50 141 ALA A C 1
ATOM 1143 O O . ALA A 1 141 ? -0.909 -16.658 4.094 1.00 84.50 141 ALA A O 1
ATOM 1144 N N . PRO A 1 142 ? -2.548 -16.583 5.636 1.00 85.62 142 PRO A N 1
ATOM 1145 C CA . PRO A 1 142 ? -3.506 -17.380 4.858 1.00 85.62 142 PRO A CA 1
ATOM 1146 C C . PRO A 1 142 ? -3.833 -16.801 3.473 1.00 85.62 142 PRO A C 1
ATOM 1148 O O . PRO A 1 142 ? -4.245 -17.518 2.565 1.00 85.62 142 PRO A O 1
ATOM 1151 N N . ASN A 1 143 ? -3.635 -15.494 3.296 1.00 83.06 143 ASN A N 1
ATOM 1152 C CA . ASN A 1 143 ? -3.815 -14.782 2.032 1.00 83.06 143 ASN A CA 1
ATOM 1153 C C . ASN A 1 143 ? -2.577 -14.845 1.109 1.00 83.06 143 ASN A C 1
ATOM 1155 O O . ASN A 1 143 ? -2.519 -14.106 0.116 1.00 83.06 143 ASN A O 1
ATOM 1159 N N . VAL A 1 144 ? -1.596 -15.700 1.421 1.00 85.62 144 VAL A N 1
ATOM 1160 C CA . VAL A 1 144 ? -0.365 -15.908 0.652 1.00 85.62 144 VAL A CA 1
ATOM 1161 C C . VAL A 1 144 ? -0.205 -17.387 0.340 1.00 85.62 144 VAL A C 1
ATOM 1163 O O . VAL A 1 144 ? -0.149 -18.221 1.239 1.00 85.62 144 VAL A O 1
ATOM 1166 N N . VAL A 1 145 ? -0.111 -17.718 -0.944 1.00 84.62 145 VAL A N 1
ATOM 1167 C CA . VAL A 1 145 ? 0.053 -19.103 -1.390 1.00 84.62 145 VAL A CA 1
ATOM 1168 C C . VAL A 1 145 ? 1.451 -19.285 -1.954 1.00 84.62 145 VAL A C 1
ATOM 1170 O O . VAL A 1 145 ? 1.864 -18.623 -2.911 1.00 84.62 145 VAL A O 1
ATOM 1173 N N . GLU A 1 146 ? 2.187 -20.219 -1.363 1.00 69.00 146 GLU A N 1
ATOM 1174 C CA . GLU A 1 146 ? 3.333 -20.824 -2.017 1.00 69.00 146 GLU A CA 1
ATOM 1175 C C . GLU A 1 146 ? 2.786 -21.873 -2.985 1.00 69.00 146 GLU A C 1
ATOM 1177 O O . GLU A 1 146 ? 2.214 -22.878 -2.564 1.00 69.00 146 GLU A O 1
ATOM 1182 N N . ARG A 1 147 ? 2.922 -21.656 -4.299 1.00 59.69 147 ARG A N 1
ATOM 1183 C CA . ARG A 1 147 ? 2.766 -22.781 -5.223 1.00 59.69 147 ARG A CA 1
ATOM 1184 C C . ARG A 1 147 ? 3.880 -23.773 -4.897 1.00 59.69 147 ARG A C 1
ATOM 1186 O O . ARG A 1 147 ? 5.019 -23.584 -5.331 1.00 59.69 147 ARG A O 1
ATOM 1193 N N . GLN A 1 148 ? 3.537 -24.845 -4.181 1.00 46.09 148 GLN A N 1
ATOM 1194 C CA . GLN A 1 148 ? 4.179 -26.126 -4.436 1.00 46.09 148 GLN A CA 1
ATOM 1195 C C . GLN A 1 148 ? 4.062 -26.336 -5.946 1.00 46.09 148 GLN A C 1
ATOM 1197 O O . GLN A 1 148 ? 2.999 -26.098 -6.523 1.00 46.09 148 GLN A O 1
ATOM 1202 N N . GLN A 1 149 ? 5.165 -26.658 -6.614 1.00 43.12 149 GLN A N 1
ATOM 1203 C CA . GLN A 1 149 ? 5.088 -27.103 -7.996 1.00 43.12 149 GLN A CA 1
ATOM 1204 C C . GLN A 1 149 ? 4.106 -28.280 -8.035 1.00 43.12 149 GLN A C 1
ATOM 1206 O O . GLN A 1 149 ? 4.467 -29.396 -7.678 1.00 43.12 149 GLN A O 1
ATOM 1211 N N . GLU A 1 150 ? 2.876 -28.058 -8.492 1.00 40.75 150 GLU A N 1
ATOM 1212 C CA . GLU A 1 150 ? 2.073 -29.109 -9.110 1.00 40.75 150 GLU A CA 1
ATOM 1213 C C . GLU A 1 150 ? 2.731 -29.453 -10.460 1.00 40.75 150 GLU A C 1
ATOM 1215 O O . GLU A 1 150 ? 2.182 -29.247 -11.534 1.00 40.75 150 GLU A O 1
ATOM 1220 N N . GLU A 1 151 ? 3.970 -29.941 -10.400 1.00 42.28 151 GLU A N 1
ATOM 1221 C CA . GLU A 1 151 ? 4.627 -30.701 -11.455 1.00 42.28 151 GLU A CA 1
ATOM 1222 C C . GLU A 1 151 ? 4.867 -32.114 -10.918 1.00 42.28 151 GLU A C 1
ATOM 1224 O O . GLU A 1 151 ? 5.973 -32.553 -10.630 1.00 42.28 151 GLU A O 1
ATOM 1229 N N . GLY A 1 152 ? 3.762 -32.832 -10.760 1.00 43.03 152 GLY A N 1
ATOM 1230 C CA . GLY A 1 152 ? 3.701 -3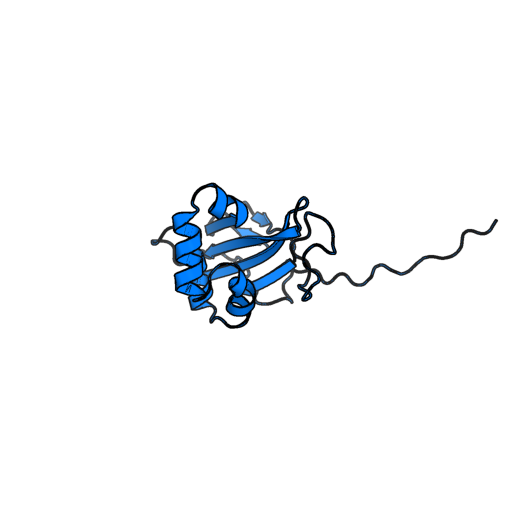4.270 -10.531 1.00 43.03 152 GLY A CA 1
ATOM 1231 C C . GLY A 1 152 ? 2.223 -34.626 -10.572 1.00 43.03 152 GLY A C 1
ATOM 1232 O O . GLY A 1 152 ? 1.499 -34.339 -9.634 1.00 43.03 152 GLY A O 1
ATOM 1233 N N . ILE A 1 153 ? 1.661 -35.129 -11.669 1.00 42.66 153 ILE A N 1
ATOM 1234 C CA . ILE A 1 153 ? 1.975 -36.426 -12.265 1.00 42.66 153 ILE A CA 1
ATOM 1235 C C . ILE A 1 153 ? 1.822 -36.318 -13.793 1.00 42.66 153 ILE A C 1
ATOM 1237 O O . ILE A 1 153 ? 0.714 -36.251 -14.320 1.00 42.66 153 ILE A O 1
ATOM 1241 N N . ARG A 1 154 ? 2.932 -36.356 -14.537 1.00 46.75 154 ARG A N 1
ATOM 1242 C CA . ARG A 1 154 ? 2.922 -36.808 -15.936 1.00 46.75 154 ARG A CA 1
ATOM 1243 C C . ARG A 1 154 ? 3.601 -38.165 -16.005 1.00 46.75 154 ARG A C 1
ATOM 1245 O O . ARG A 1 154 ? 4.821 -38.217 -16.100 1.00 46.75 154 ARG A O 1
ATOM 1252 N N . THR A 1 155 ? 2.818 -39.242 -15.974 1.00 40.50 155 THR A N 1
ATOM 1253 C CA . THR A 1 155 ? 2.958 -40.437 -16.843 1.00 40.50 155 THR A CA 1
ATOM 1254 C C . THR A 1 155 ? 1.910 -41.502 -16.478 1.00 40.50 155 THR A C 1
ATOM 1256 O O . THR A 1 155 ? 1.470 -41.517 -15.331 1.00 40.50 155 THR A O 1
ATOM 1259 N N . PRO A 1 156 ? 1.548 -42.455 -17.368 1.00 44.00 156 PRO A N 1
ATOM 1260 C CA . PRO A 1 156 ? 1.787 -42.545 -18.814 1.00 44.00 156 PRO A CA 1
ATOM 1261 C C . PRO A 1 156 ? 0.480 -42.772 -19.611 1.00 44.00 156 PRO A C 1
ATOM 1263 O O . PRO A 1 156 ? -0.407 -43.505 -19.184 1.00 44.00 156 PRO A O 1
ATOM 1266 N N . SER A 1 157 ? 0.365 -42.233 -20.826 1.00 36.44 157 SER A N 1
ATOM 1267 C CA . SER A 1 157 ? -0.602 -42.771 -21.794 1.00 36.44 157 SER A CA 1
ATOM 1268 C C . SER A 1 157 ? 0.137 -43.735 -22.709 1.00 36.44 157 SER A C 1
ATOM 1270 O O . SER A 1 157 ? 0.854 -43.322 -23.614 1.00 36.44 157 SER A O 1
ATOM 1272 N N . ARG A 1 158 ? -0.001 -45.028 -22.393 1.00 39.72 158 ARG A N 1
ATOM 1273 C CA . ARG A 1 158 ? 0.217 -46.128 -23.335 1.00 39.72 158 ARG A CA 1
ATOM 1274 C C . ARG A 1 158 ? -0.697 -45.915 -24.538 1.00 39.72 158 ARG A C 1
ATOM 1276 O O . ARG A 1 158 ? -1.899 -45.850 -24.309 1.00 39.72 158 ARG A O 1
ATOM 1283 N N . TRP A 1 159 ? -0.125 -45.887 -25.737 1.00 46.66 159 TRP A N 1
ATOM 1284 C CA . TRP A 1 159 ? -0.565 -46.645 -26.914 1.00 46.66 159 TRP A CA 1
ATOM 1285 C C . TRP A 1 159 ? 0.677 -46.965 -27.739 1.00 46.66 159 TRP A C 1
ATOM 1287 O O . TRP A 1 159 ? 1.466 -46.023 -27.975 1.00 46.66 159 TRP A O 1
#

Sequence (159 aa):
MDIRKVLTANFYRSGAMGSLGDASYMLLRQFQFPDTYSSMDSLTSRDSDRLFQQEYQHATRCFKEHTGRGELAFETWLHRAFDGDVIKFLTDILKADPLVRWTGYRVTGSVHRGNGHAIFHFELFAKHPTSHTEVYTGSNAPNVVERQQEEGIRTPSRW

Foldseek 3Di:
DDKAADAFAEDDDPPCACVVDFPHWHWLWKDQAFRIWDPLKDKAKDKLVVLCVPPVVQQQVLQCVLQVPGDVSVSVSVVVDDQVSLLVSLCRSRVNDPVADWDMWTWIWHADPPPRHIMIMTMIIGHDPPIPTGTDTDQPDPSYDHPPPPPDDDDDDDD

pLDDT: mean 86.14, std 16.0, range [36.44, 98.38]